Protein AF-A0A4U9HAR1-F1 (afdb_monomer)

Mean predicted aligned error: 3.0 Å

Sequence (77 aa):
MLPALFFVFMEKWHQGALPYEYQDGILNAPAVHAMFEADDPIAVYAQDSALFGELTQRADFAALLREKIAAVHALIN

Foldseek 3Di:
DVLLVVLVVLVCVLVVNDPDHDDDPPDPNVVSNVLVVDPCSLLVSLCPCVVQPCSSVPPVSSVVSVVVNVVVVVVVD

pLDDT: mean 93.62, std 4.84, range [65.0, 98.0]

Solvent-accessible surface area (backbone atoms only — not comparable to full-atom values): 4610 Å² total; per-residue (Å²): 102,67,70,24,49,51,50,55,51,50,49,37,49,68,70,65,68,50,99,60,86,87,85,57,99,80,63,61,60,71,59,54,48,53,37,67,71,41,99,52,34,66,63,54,58,47,53,37,46,91,84,47,46,76,52,43,78,38,78,65,47,49,56,51,44,51,56,38,31,54,55,44,54,64,69,77,102

Secondary structure (DSSP, 8-state):
-HHHHHHHHHHHHHTT--SS----SS--HHHHHHHHHSS-HHHHHHT-HHHHGGGGG-HHHHHHHHHHHHHHHHH--

Structure (mmCIF, N/CA/C/O backbone):
data_AF-A0A4U9HAR1-F1
#
_entry.id   AF-A0A4U9HAR1-F1
#
loop_
_atom_site.group_PDB
_atom_site.id
_atom_site.type_symbol
_atom_site.label_atom_id
_atom_site.label_alt_id
_atom_site.label_comp_id
_atom_site.label_asym_id
_atom_site.label_entity_id
_atom_site.label_seq_id
_atom_site.pdbx_PDB_ins_code
_atom_site.Cartn_x
_atom_site.Cartn_y
_atom_site.Cartn_z
_atom_site.occupancy
_atom_site.B_iso_or_equiv
_atom_site.auth_seq_id
_atom_site.auth_comp_id
_atom_site.auth_asym_id
_atom_site.auth_atom_id
_atom_site.pdbx_PDB_model_num
ATOM 1 N N . MET A 1 1 ? -9.657 4.567 -4.188 1.00 89.00 1 MET A N 1
ATOM 2 C CA . MET A 1 1 ? -8.832 4.271 -5.381 1.00 89.00 1 MET A CA 1
ATOM 3 C C . MET A 1 1 ? -7.383 4.696 -5.200 1.00 89.00 1 MET A C 1
ATOM 5 O O . MET A 1 1 ? -6.539 3.821 -5.260 1.00 89.00 1 MET A O 1
ATOM 9 N N . LEU A 1 2 ? -7.076 5.971 -4.924 1.00 94.12 2 LEU A N 1
ATOM 10 C CA . LEU A 1 2 ? -5.683 6.426 -4.761 1.00 94.12 2 LEU A CA 1
ATOM 11 C C . LEU A 1 2 ? -4.873 5.661 -3.683 1.00 94.12 2 LEU A C 1
ATOM 13 O O . LEU A 1 2 ? -3.781 5.214 -4.018 1.00 94.12 2 LEU A O 1
ATOM 17 N N . PRO A 1 3 ? -5.392 5.400 -2.462 1.00 95.31 3 PRO A N 1
ATOM 18 C CA . PRO A 1 3 ? -4.652 4.615 -1.463 1.00 95.31 3 PRO A CA 1
ATOM 19 C C . PRO A 1 3 ? -4.309 3.193 -1.924 1.00 9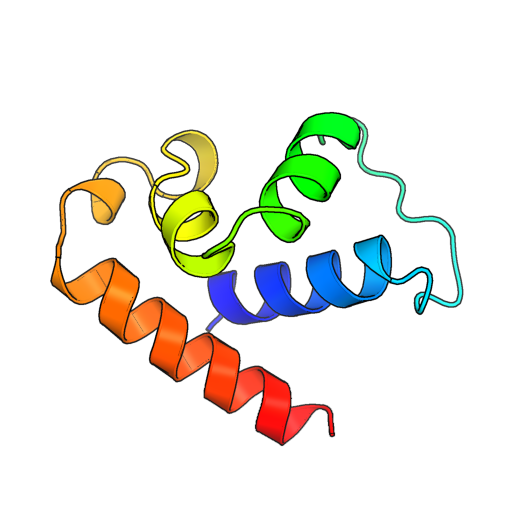5.31 3 PRO A C 1
ATOM 21 O O . PRO A 1 3 ? -3.223 2.690 -1.673 1.00 95.31 3 PRO A O 1
ATOM 24 N N . ALA A 1 4 ? -5.224 2.557 -2.658 1.00 97.25 4 ALA A N 1
ATOM 25 C CA . ALA A 1 4 ? -5.000 1.224 -3.206 1.00 97.25 4 ALA A CA 1
ATOM 26 C C . ALA A 1 4 ? -3.917 1.223 -4.297 1.00 97.25 4 ALA A C 1
ATOM 28 O O . ALA A 1 4 ? -3.068 0.340 -4.317 1.00 97.25 4 ALA A O 1
ATOM 29 N N . LEU A 1 5 ? -3.915 2.230 -5.177 1.00 96.62 5 LEU A N 1
ATOM 30 C CA . LEU A 1 5 ? -2.857 2.401 -6.178 1.00 96.62 5 LEU A CA 1
ATOM 31 C C . LEU A 1 5 ? -1.495 2.617 -5.522 1.00 96.62 5 LEU A C 1
ATOM 33 O O . LEU A 1 5 ? -0.518 2.007 -5.947 1.00 96.62 5 LEU A O 1
ATOM 37 N N . PHE A 1 6 ? -1.440 3.449 -4.481 1.00 95.06 6 PHE A N 1
ATOM 38 C CA . PHE A 1 6 ? -0.208 3.687 -3.737 1.00 95.06 6 PHE A CA 1
ATOM 39 C C . PHE A 1 6 ? 0.306 2.407 -3.070 1.00 95.06 6 PHE A C 1
ATOM 41 O O . PHE A 1 6 ? 1.483 2.091 -3.208 1.00 95.06 6 PHE A O 1
ATOM 48 N N . PHE A 1 7 ? -0.576 1.630 -2.435 1.00 96.88 7 PHE A N 1
ATOM 49 C CA . PHE A 1 7 ? -0.222 0.332 -1.858 1.00 96.88 7 PHE A CA 1
ATOM 50 C C . PHE A 1 7 ? 0.401 -0.610 -2.896 1.00 96.88 7 PHE A C 1
ATOM 52 O O . PHE A 1 7 ? 1.506 -1.098 -2.689 1.00 96.88 7 PHE A O 1
ATOM 59 N N . VAL A 1 8 ? -0.254 -0.819 -4.044 1.00 96.50 8 VAL A N 1
ATOM 60 C CA . VAL A 1 8 ? 0.257 -1.726 -5.093 1.00 96.50 8 VAL A CA 1
ATOM 61 C C . VAL A 1 8 ? 1.544 -1.195 -5.730 1.00 96.50 8 VAL A C 1
ATOM 63 O O . VAL A 1 8 ? 2.430 -1.959 -6.109 1.00 96.50 8 VAL A O 1
ATOM 66 N N . PHE A 1 9 ? 1.693 0.123 -5.839 1.00 95.06 9 PHE A N 1
ATOM 67 C CA . PHE A 1 9 ? 2.938 0.727 -6.301 1.00 95.06 9 PHE A CA 1
ATOM 68 C C . PHE A 1 9 ? 4.097 0.464 -5.325 1.00 95.06 9 PHE A C 1
ATOM 70 O O . PHE A 1 9 ? 5.173 0.044 -5.753 1.00 95.06 9 PHE A O 1
ATOM 77 N N . MET A 1 10 ? 3.866 0.642 -4.021 1.00 95.56 10 MET A N 1
ATOM 78 C CA . MET A 1 10 ? 4.851 0.339 -2.979 1.00 95.56 10 MET A CA 1
ATOM 79 C C . MET A 1 10 ? 5.151 -1.160 -2.875 1.00 95.56 10 MET A C 1
ATOM 81 O O . MET A 1 10 ? 6.293 -1.525 -2.622 1.00 95.56 10 MET A O 1
ATOM 85 N N . GLU A 1 11 ? 4.177 -2.029 -3.147 1.00 96.12 11 GLU A N 1
ATOM 86 C CA . GLU A 1 11 ? 4.379 -3.480 -3.237 1.00 96.12 11 GLU A CA 1
ATOM 87 C C . GLU A 1 11 ? 5.356 -3.830 -4.368 1.00 96.12 11 GLU A C 1
ATOM 89 O O . GLU A 1 11 ? 6.328 -4.554 -4.157 1.00 96.12 11 GLU A O 1
ATOM 94 N N . LYS A 1 12 ? 5.161 -3.257 -5.564 1.00 95.25 12 LYS A N 1
ATOM 95 C CA . LYS A 1 12 ? 6.087 -3.445 -6.694 1.00 95.25 12 LYS A CA 1
ATOM 96 C C . LYS A 1 12 ? 7.481 -2.909 -6.393 1.00 95.25 12 LYS A C 1
ATOM 98 O O . LYS A 1 12 ? 8.472 -3.516 -6.795 1.00 95.25 12 LYS A O 1
ATOM 103 N N . TRP A 1 13 ? 7.566 -1.780 -5.696 1.00 95.38 13 TRP A N 1
ATOM 104 C 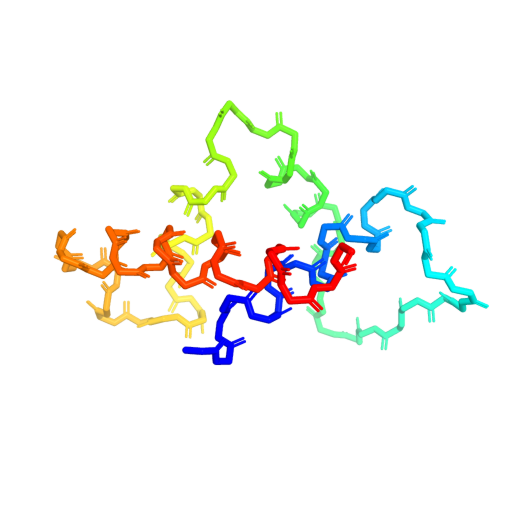CA . TRP A 1 13 ? 8.840 -1.243 -5.233 1.00 95.38 13 TRP A CA 1
ATOM 105 C C . TRP A 1 13 ? 9.526 -2.177 -4.231 1.00 95.38 13 TRP A C 1
ATOM 107 O O . TRP A 1 13 ? 10.691 -2.514 -4.431 1.00 95.38 13 TRP A O 1
ATOM 117 N N . HIS A 1 14 ? 8.797 -2.667 -3.225 1.00 95.19 14 HIS A N 1
ATOM 118 C CA . HIS A 1 14 ? 9.288 -3.641 -2.248 1.00 95.19 14 HIS A CA 1
ATOM 119 C C . HIS A 1 14 ? 9.826 -4.912 -2.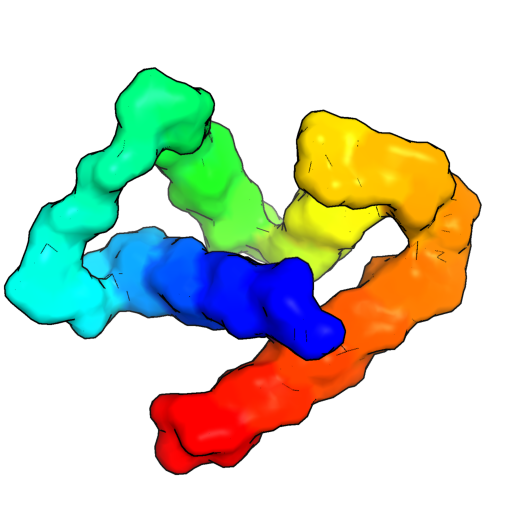924 1.00 95.19 14 HIS A C 1
ATOM 121 O O . HIS A 1 14 ? 10.878 -5.416 -2.542 1.00 95.19 14 HIS A O 1
ATOM 127 N N . GLN A 1 15 ? 9.154 -5.386 -3.976 1.00 94.88 15 GLN A N 1
ATOM 128 C CA . GLN A 1 15 ? 9.559 -6.552 -4.771 1.00 94.88 15 GLN A CA 1
ATOM 129 C C . GLN A 1 15 ? 10.738 -6.286 -5.728 1.00 94.88 15 GLN A C 1
ATOM 131 O O . GLN A 1 15 ? 11.176 -7.200 -6.425 1.00 94.88 15 GLN A O 1
ATOM 136 N N . GLY A 1 16 ? 11.240 -5.050 -5.816 1.00 94.44 16 GLY A N 1
ATOM 137 C CA . GLY A 1 16 ? 12.291 -4.675 -6.766 1.00 94.44 16 GLY A CA 1
ATOM 138 C C . GLY A 1 16 ? 11.837 -4.697 -8.231 1.00 94.44 16 GLY A C 1
ATOM 139 O O . GLY A 1 16 ? 12.665 -4.795 -9.131 1.00 94.44 16 GLY A O 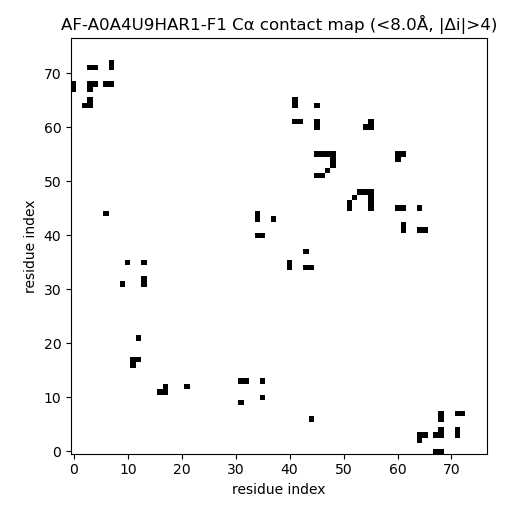1
ATOM 140 N N . ALA A 1 17 ? 10.529 -4.616 -8.486 1.00 94.00 17 ALA A N 1
ATOM 141 C CA . ALA A 1 17 ? 9.942 -4.708 -9.823 1.00 94.00 17 ALA A CA 1
ATOM 142 C C . ALA A 1 17 ? 9.853 -3.355 -10.555 1.00 94.00 17 ALA A C 1
ATOM 144 O O . ALA A 1 17 ? 9.384 -3.297 -11.695 1.00 94.00 17 ALA A O 1
ATOM 145 N N . LEU A 1 18 ? 10.267 -2.254 -9.918 1.00 92.38 18 LEU A N 1
ATOM 146 C CA . LEU A 1 18 ? 10.315 -0.949 -10.575 1.00 92.38 18 LEU A CA 1
ATOM 147 C C . LEU A 1 18 ? 11.550 -0.843 -11.486 1.00 92.38 18 LEU A C 1
ATOM 149 O O . LEU A 1 18 ? 12.648 -1.206 -11.071 1.00 92.38 18 LEU A O 1
ATOM 153 N N . PRO A 1 19 ? 11.418 -0.280 -12.702 1.00 91.94 19 PRO A N 1
ATOM 154 C CA . PRO A 1 19 ? 12.545 -0.097 -13.619 1.00 91.94 19 PRO A CA 1
ATOM 155 C C . PRO A 1 19 ? 13.453 1.088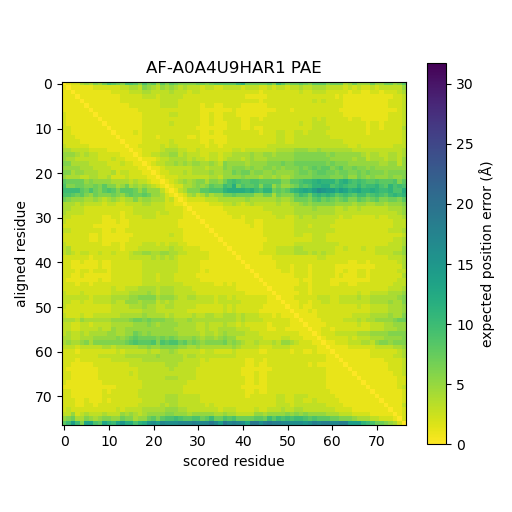 -13.237 1.00 91.94 19 PRO A C 1
ATOM 157 O O . PRO A 1 19 ? 14.324 1.476 -14.012 1.00 91.94 19 PRO A O 1
ATOM 160 N N . TYR A 1 20 ? 13.223 1.696 -12.074 1.00 90.50 20 TYR A N 1
ATOM 161 C CA . TYR A 1 20 ? 13.954 2.839 -11.545 1.00 90.50 20 TYR A CA 1
ATOM 162 C C . TYR A 1 20 ? 13.976 2.794 -10.015 1.00 90.50 20 TYR A C 1
ATOM 164 O O . TYR A 1 20 ? 13.141 2.147 -9.380 1.00 90.50 20 TYR A O 1
ATOM 172 N N . GLU A 1 21 ? 14.917 3.525 -9.424 1.00 86.50 21 GLU A N 1
ATOM 173 C CA . GLU A 1 21 ? 14.982 3.718 -7.979 1.00 86.50 21 GLU A CA 1
ATOM 174 C C . GLU A 1 21 ? 13.872 4.674 -7.525 1.00 86.50 21 GLU A C 1
ATOM 176 O O . GLU A 1 21 ? 13.751 5.794 -8.027 1.00 86.50 21 GLU A O 1
ATOM 181 N N . TYR A 1 22 ? 13.040 4.232 -6.582 1.00 89.31 22 TYR A N 1
ATOM 182 C CA . TYR A 1 22 ? 12.049 5.101 -5.960 1.00 89.31 22 TYR A CA 1
ATOM 183 C C . TYR A 1 22 ? 12.738 6.005 -4.934 1.00 89.31 22 TYR A C 1
ATOM 185 O O . TYR A 1 22 ? 13.281 5.520 -3.944 1.00 89.31 22 TYR A O 1
ATOM 193 N N . GLN A 1 23 ? 12.722 7.314 -5.183 1.00 85.12 23 GLN A N 1
ATOM 194 C CA . GLN A 1 23 ? 13.317 8.316 -4.304 1.00 85.12 23 GLN A CA 1
ATOM 195 C C . GLN A 1 23 ? 12.219 9.187 -3.707 1.00 85.12 23 GLN A C 1
ATOM 197 O O . GLN A 1 23 ? 11.635 10.035 -4.382 1.00 85.12 23 GLN A O 1
ATOM 202 N N . ASP A 1 24 ? 11.961 8.980 -2.424 1.00 86.06 24 ASP A N 1
ATOM 203 C CA . ASP A 1 24 ? 11.025 9.769 -1.640 1.00 86.06 24 ASP A CA 1
ATOM 204 C C . ASP A 1 24 ? 11.744 10.232 -0.372 1.00 86.06 24 ASP A C 1
ATOM 206 O O . ASP A 1 24 ? 12.103 9.431 0.488 1.00 86.06 24 ASP A O 1
ATOM 210 N N . GLY A 1 25 ? 12.016 11.538 -0.295 1.00 82.12 25 GLY A N 1
ATOM 211 C CA . GLY A 1 25 ? 12.842 12.127 0.762 1.00 82.12 25 GLY A CA 1
ATOM 212 C C . GLY A 1 25 ? 12.201 12.129 2.152 1.00 82.12 25 GLY A C 1
ATOM 213 O O . GLY A 1 25 ? 12.869 12.501 3.114 1.00 82.12 25 GLY A O 1
ATOM 214 N N . ILE A 1 26 ? 10.925 11.752 2.268 1.00 86.44 26 ILE A N 1
ATOM 215 C CA . ILE A 1 26 ? 10.187 11.699 3.540 1.00 86.44 26 ILE A CA 1
ATOM 216 C C . ILE A 1 26 ? 9.815 10.251 3.897 1.00 86.44 26 ILE A C 1
ATOM 218 O O . ILE A 1 26 ? 9.561 9.949 5.065 1.00 86.44 26 ILE A O 1
ATOM 222 N N . LEU A 1 27 ? 9.818 9.337 2.924 1.00 87.19 27 LEU A N 1
ATOM 223 C CA . LEU A 1 27 ? 9.468 7.940 3.145 1.00 87.19 27 LEU A CA 1
ATOM 224 C C . LEU A 1 27 ? 10.441 7.250 4.103 1.00 87.19 27 LEU A C 1
ATOM 226 O O . LEU A 1 27 ? 11.650 7.183 3.877 1.00 87.19 27 LEU A O 1
ATOM 230 N N . ASN A 1 28 ? 9.892 6.618 5.135 1.00 90.25 28 ASN A N 1
ATOM 231 C CA . ASN A 1 28 ? 10.641 5.666 5.938 1.00 90.25 28 ASN A CA 1
ATOM 232 C C . ASN A 1 28 ? 10.696 4.315 5.207 1.00 90.25 28 ASN A C 1
ATOM 234 O O . ASN A 1 28 ? 9.866 3.437 5.440 1.00 90.25 28 ASN A O 1
ATOM 238 N N . ALA A 1 29 ?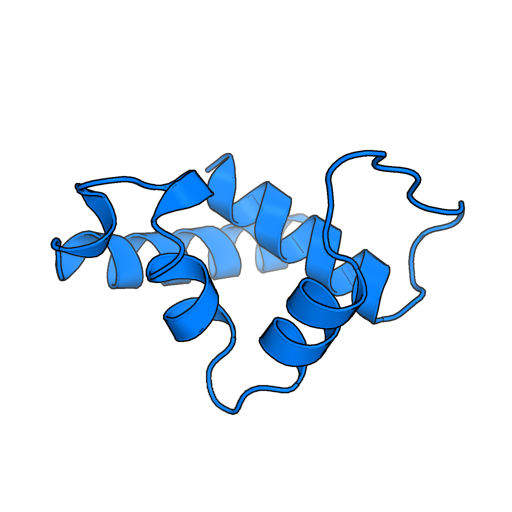 11.671 4.164 4.308 1.00 91.00 29 ALA A N 1
ATOM 239 C CA . ALA A 1 29 ? 11.836 2.958 3.499 1.00 91.00 29 ALA A CA 1
ATOM 240 C C . ALA A 1 29 ? 11.864 1.657 4.333 1.00 91.00 29 ALA A C 1
ATOM 242 O O . ALA A 1 29 ? 11.072 0.762 4.030 1.00 91.00 29 ALA A O 1
ATOM 243 N N . PRO A 1 30 ? 12.667 1.542 5.415 1.00 92.81 30 PRO A N 1
ATOM 244 C CA . PRO A 1 30 ? 12.633 0.365 6.285 1.00 92.81 30 PRO A CA 1
ATOM 245 C C . PRO A 1 30 ? 11.241 0.033 6.835 1.00 92.81 30 PRO A C 1
ATOM 247 O O . PRO A 1 30 ? 10.859 -1.133 6.853 1.00 92.81 30 PRO A O 1
ATOM 250 N N . ALA A 1 31 ? 10.464 1.040 7.247 1.00 92.88 31 ALA A N 1
ATOM 251 C CA . ALA A 1 31 ? 9.114 0.819 7.767 1.00 92.88 31 ALA A CA 1
ATOM 252 C C . ALA A 1 31 ? 8.153 0.292 6.692 1.00 92.88 31 ALA A C 1
ATOM 254 O O . ALA A 1 31 ? 7.340 -0.583 6.977 1.00 92.88 31 ALA A O 1
ATOM 255 N N . VAL A 1 32 ? 8.266 0.778 5.453 1.00 94.00 32 VAL A N 1
ATOM 256 C CA . VAL A 1 32 ? 7.445 0.288 4.336 1.00 94.00 32 VAL A CA 1
ATOM 257 C C . VAL A 1 32 ? 7.814 -1.149 3.973 1.00 94.00 32 VAL A C 1
ATOM 259 O O . VAL A 1 32 ? 6.918 -1.964 3.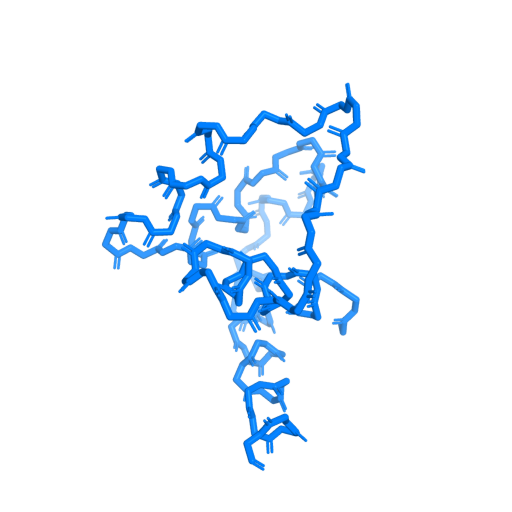771 1.00 94.00 32 VAL A O 1
ATOM 262 N N . HIS A 1 33 ? 9.104 -1.502 3.941 1.00 95.62 33 HIS A N 1
ATOM 263 C CA . HIS A 1 33 ? 9.496 -2.897 3.724 1.00 95.62 33 HIS A CA 1
ATOM 264 C C . HIS A 1 33 ? 8.973 -3.808 4.844 1.00 95.62 33 HIS A C 1
ATOM 266 O O . HIS A 1 33 ? 8.353 -4.822 4.539 1.00 95.62 33 HIS A O 1
ATOM 272 N N . ALA A 1 34 ? 9.112 -3.404 6.110 1.00 96.50 34 ALA A N 1
ATOM 273 C CA . ALA A 1 34 ? 8.575 -4.156 7.246 1.00 96.50 34 ALA A CA 1
ATOM 274 C C . ALA A 1 34 ? 7.040 -4.299 7.198 1.00 96.50 34 ALA A C 1
ATOM 276 O O . ALA A 1 34 ? 6.506 -5.337 7.581 1.00 96.50 34 ALA A O 1
ATOM 277 N N . MET A 1 35 ? 6.317 -3.287 6.699 1.00 96.75 35 MET A N 1
ATOM 278 C CA . MET A 1 35 ? 4.868 -3.367 6.477 1.00 96.75 35 MET A CA 1
ATOM 279 C C . MET A 1 35 ? 4.509 -4.487 5.491 1.00 96.75 35 MET A C 1
ATOM 281 O O . MET A 1 35 ? 3.555 -5.218 5.742 1.00 96.75 35 MET A O 1
ATOM 285 N N . PHE A 1 36 ? 5.254 -4.635 4.390 1.00 97.69 36 PHE A N 1
ATOM 286 C CA . PHE A 1 36 ? 5.018 -5.698 3.403 1.00 97.69 36 PHE A CA 1
ATOM 287 C C . PHE A 1 36 ? 5.476 -7.088 3.858 1.00 97.69 36 PHE A C 1
ATOM 289 O O . PHE A 1 36 ? 4.975 -8.078 3.333 1.00 97.69 36 PHE A O 1
ATOM 296 N N . GLU A 1 37 ? 6.367 -7.172 4.846 1.00 97.44 37 GLU A N 1
ATOM 297 C CA . GLU A 1 37 ? 6.774 -8.434 5.481 1.00 97.44 37 GLU A CA 1
ATOM 298 C C . GLU A 1 37 ? 5.796 -8.917 6.568 1.00 97.44 37 GLU A C 1
ATOM 300 O O . GLU A 1 37 ? 5.928 -10.038 7.058 1.00 97.44 37 GLU A O 1
ATOM 305 N N . ALA A 1 38 ? 4.821 -8.094 6.967 1.00 97.56 38 ALA A N 1
ATOM 306 C CA . ALA A 1 38 ? 3.825 -8.467 7.966 1.00 97.56 38 ALA A CA 1
ATOM 307 C C . ALA A 1 38 ? 2.856 -9.549 7.453 1.00 97.56 38 ALA A C 1
ATOM 309 O O . ALA A 1 38 ? 2.591 -9.647 6.258 1.00 97.56 38 ALA A O 1
ATOM 310 N N . ASP A 1 39 ? 2.232 -10.293 8.375 1.00 97.44 39 ASP A N 1
ATOM 311 C CA . ASP A 1 39 ? 1.224 -11.314 8.035 1.00 97.44 39 ASP A CA 1
ATOM 312 C C . ASP A 1 39 ? 0.004 -10.730 7.298 1.00 97.44 39 ASP A C 1
ATOM 314 O O . ASP A 1 39 ? -0.629 -11.400 6.482 1.00 97.44 39 ASP A O 1
ATOM 318 N N . ASP A 1 40 ? -0.338 -9.469 7.585 1.00 96.69 40 ASP A N 1
ATOM 319 C CA . ASP A 1 40 ? -1.426 -8.745 6.924 1.00 96.69 40 ASP A CA 1
ATOM 320 C C . ASP A 1 40 ? -1.018 -7.296 6.600 1.00 96.69 40 ASP A C 1
ATOM 322 O O . ASP A 1 40 ? -1.377 -6.357 7.324 1.00 96.69 40 ASP A O 1
ATOM 326 N N . PRO A 1 41 ? -0.286 -7.083 5.492 1.00 97.25 41 PRO A N 1
ATOM 327 C CA . PRO A 1 41 ? 0.217 -5.764 5.114 1.00 97.25 41 PRO A CA 1
ATOM 328 C C . PRO A 1 41 ? -0.896 -4.736 4.896 1.00 97.25 41 PRO A C 1
ATOM 330 O O . PRO A 1 41 ? -0.720 -3.553 5.181 1.00 97.25 41 PRO A O 1
ATOM 333 N N . ILE A 1 42 ? -2.075 -5.173 4.434 1.00 96.62 42 ILE A N 1
ATOM 334 C CA . ILE A 1 42 ? -3.216 -4.276 4.210 1.00 96.62 42 ILE A CA 1
ATOM 335 C C . ILE A 1 42 ? -3.782 -3.785 5.546 1.00 96.62 42 ILE A C 1
ATOM 337 O O . ILE A 1 42 ? -4.178 -2.625 5.643 1.00 96.62 42 ILE A O 1
ATOM 341 N N . ALA A 1 43 ? -3.817 -4.631 6.582 1.00 96.00 43 ALA A N 1
ATOM 342 C CA . ALA A 1 43 ? -4.243 -4.210 7.918 1.00 96.00 43 ALA A CA 1
ATOM 343 C C . ALA A 1 43 ? -3.267 -3.216 8.560 1.00 96.00 43 ALA A C 1
ATOM 345 O O . ALA A 1 43 ? -3.713 -2.282 9.228 1.00 96.00 43 ALA A O 1
ATOM 346 N N . VAL A 1 44 ? -1.958 -3.398 8.357 1.00 96.50 44 VAL A N 1
ATOM 347 C CA . VAL A 1 44 ? -0.936 -2.449 8.831 1.00 96.50 44 VAL A CA 1
ATOM 348 C C . VAL A 1 44 ? -1.073 -1.121 8.090 1.00 96.50 44 VAL A C 1
ATOM 350 O O . VAL A 1 44 ? -1.182 -0.075 8.725 1.00 96.50 44 VAL A O 1
ATOM 353 N N . TYR A 1 45 ? -1.178 -1.164 6.760 1.00 96.44 45 TYR A N 1
ATOM 354 C CA . TYR A 1 45 ? -1.369 0.021 5.929 1.00 96.44 45 TYR A CA 1
ATOM 355 C C . TYR A 1 45 ? -2.640 0.792 6.308 1.00 96.44 45 TYR A C 1
ATOM 357 O O . TYR A 1 45 ? -2.588 1.997 6.523 1.00 96.44 45 TYR A O 1
ATOM 365 N N . ALA A 1 46 ? -3.777 0.109 6.478 1.00 96.38 46 ALA A N 1
ATOM 366 C CA . ALA A 1 46 ? -5.052 0.732 6.846 1.00 96.38 46 ALA A CA 1
ATOM 367 C C . ALA A 1 46 ? -5.026 1.465 8.202 1.00 96.38 46 ALA A C 1
ATO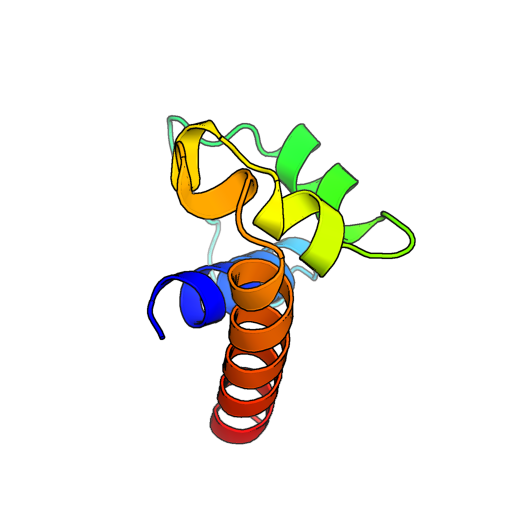M 369 O O . ALA A 1 46 ? -5.895 2.301 8.449 1.00 96.38 46 ALA A O 1
ATOM 370 N N . GLN A 1 47 ? -4.061 1.148 9.070 1.00 95.69 47 GLN A N 1
ATOM 371 C CA . GLN A 1 47 ? -3.875 1.769 10.382 1.00 95.69 47 GLN A CA 1
ATOM 372 C C . GLN A 1 47 ? -2.850 2.908 10.385 1.00 95.69 47 GLN A C 1
ATOM 374 O O . GLN A 1 47 ? -2.633 3.518 11.433 1.00 95.69 47 GLN A O 1
ATOM 379 N N . ASP A 1 48 ? -2.250 3.238 9.239 1.00 93.75 48 ASP A N 1
ATOM 380 C CA . ASP A 1 48 ? -1.337 4.370 9.131 1.00 93.75 48 ASP A CA 1
ATOM 381 C C . ASP A 1 48 ? -2.095 5.693 9.335 1.00 93.75 48 ASP A C 1
ATOM 383 O O . ASP A 1 48 ? -2.777 6.219 8.449 1.00 93.75 48 ASP A O 1
ATOM 387 N N . SER A 1 49 ? -1.979 6.241 10.543 1.00 92.69 49 SER A N 1
ATOM 388 C CA . SER A 1 49 ? -2.639 7.484 10.931 1.00 92.69 49 SER A CA 1
ATOM 389 C C . SER A 1 49 ? -2.024 8.716 10.271 1.00 92.69 49 SER A C 1
ATOM 391 O O . SER A 1 49 ? -2.727 9.716 10.126 1.00 92.69 49 SER A O 1
ATOM 393 N N . ALA A 1 50 ? -0.768 8.655 9.819 1.00 89.81 50 ALA A N 1
ATOM 394 C CA . ALA A 1 50 ? -0.148 9.744 9.072 1.00 89.81 50 ALA A CA 1
ATOM 395 C C . ALA A 1 50 ? -0.754 9.862 7.666 1.00 89.81 50 ALA A C 1
ATOM 397 O O . ALA A 1 50 ? -0.921 10.972 7.162 1.00 89.81 50 ALA A O 1
ATOM 398 N N . LEU A 1 51 ? -1.137 8.735 7.059 1.00 90.75 51 LEU A N 1
ATOM 399 C CA . LEU A 1 51 ? -1.785 8.703 5.746 1.00 90.75 51 LEU A CA 1
ATOM 400 C C . LEU A 1 51 ? -3.303 8.900 5.809 1.00 90.75 51 LEU A C 1
ATOM 402 O O . LEU A 1 51 ? -3.879 9.526 4.917 1.00 90.75 51 LEU A O 1
ATOM 406 N N . PHE A 1 52 ? -3.963 8.353 6.832 1.00 94.56 52 PHE A N 1
ATOM 407 C CA . PHE A 1 52 ? -5.424 8.211 6.841 1.00 94.56 52 PHE A CA 1
ATOM 408 C C . PHE A 1 52 ? -6.141 8.942 7.975 1.00 94.56 52 PHE A C 1
ATOM 410 O O . PHE A 1 52 ? -7.369 9.062 7.934 1.00 94.56 52 PHE A O 1
ATOM 417 N N . GLY A 1 53 ? -5.416 9.456 8.971 1.00 94.69 53 GLY A N 1
ATOM 418 C CA . GLY A 1 53 ? -5.999 10.169 10.105 1.00 94.69 53 GLY A CA 1
ATOM 419 C C . GLY A 1 53 ? -7.116 9.368 10.783 1.00 94.69 53 GLY A C 1
ATOM 420 O O . GLY A 1 53 ? -6.948 8.198 11.131 1.00 94.69 53 GLY A O 1
ATOM 421 N N . GLU A 1 54 ? -8.285 9.986 10.944 1.00 94.62 54 GLU A N 1
ATOM 422 C CA . GLU A 1 54 ? -9.441 9.385 11.627 1.00 94.62 54 GLU A CA 1
ATOM 423 C C . GLU A 1 54 ? -10.070 8.199 10.877 1.00 94.62 54 GLU A C 1
ATOM 425 O O . GLU A 1 54 ? -10.790 7.403 11.480 1.00 94.62 54 GLU A O 1
ATOM 430 N N . LEU A 1 55 ? -9.782 8.022 9.580 1.00 93.75 55 LEU A N 1
ATOM 431 C CA . LEU A 1 55 ? -10.293 6.878 8.813 1.00 93.75 55 LEU A CA 1
ATOM 432 C C . LEU A 1 55 ? -9.781 5.541 9.361 1.00 93.75 55 LEU A C 1
ATOM 434 O O . LEU A 1 55 ? -10.465 4.531 9.221 1.00 93.75 55 LEU A O 1
ATOM 438 N N . THR A 1 56 ? -8.632 5.543 10.042 1.00 94.50 56 THR A N 1
ATOM 439 C CA . THR A 1 56 ? -8.077 4.366 10.734 1.00 94.50 56 THR A CA 1
ATOM 440 C C . THR A 1 56 ? -9.029 3.781 11.783 1.00 94.50 56 THR A C 1
ATOM 442 O O . THR A 1 56 ? -8.972 2.591 12.072 1.00 94.50 56 THR A O 1
ATOM 445 N N . GLN A 1 57 ? -9.941 4.592 12.332 1.00 92.56 57 GLN A N 1
ATOM 446 C CA . GLN A 1 57 ? -10.908 4.174 13.355 1.00 92.56 57 GLN A CA 1
ATOM 447 C C . GLN A 1 57 ? -12.184 3.566 12.765 1.00 92.56 57 GLN A C 1
ATOM 449 O O . GLN A 1 57 ? -13.086 3.146 13.492 1.00 92.56 57 GLN A O 1
ATOM 454 N N . ARG A 1 58 ? -12.294 3.527 11.436 1.00 93.50 58 ARG A N 1
ATOM 455 C CA . ARG A 1 58 ? -13.479 3.043 10.744 1.00 93.50 58 ARG A CA 1
ATOM 456 C C . ARG A 1 58 ? -13.285 1.611 10.259 1.00 93.50 58 ARG A C 1
ATOM 458 O O . ARG A 1 58 ? -12.500 1.349 9.354 1.00 93.50 58 ARG A O 1
ATOM 465 N N . ALA A 1 59 ? -14.072 0.682 10.799 1.00 85.88 59 ALA A N 1
ATOM 466 C CA . ALA A 1 59 ? -14.004 -0.728 10.406 1.00 85.88 59 ALA A CA 1
ATOM 467 C C . ALA A 1 59 ? -14.313 -0.962 8.910 1.00 85.88 59 ALA A C 1
ATOM 469 O O . ALA A 1 59 ? -13.755 -1.869 8.293 1.00 85.88 59 ALA A O 1
ATOM 470 N N . ASP A 1 60 ? -15.167 -0.128 8.308 1.00 94.44 60 ASP A N 1
ATOM 471 C CA . ASP A 1 60 ? -15.505 -0.214 6.884 1.00 94.44 60 ASP A CA 1
ATOM 472 C C . ASP A 1 60 ? -14.370 0.264 5.964 1.00 94.44 60 ASP A C 1
ATOM 474 O O . ASP A 1 60 ? -14.298 -0.155 4.807 1.00 94.44 60 ASP A O 1
ATOM 478 N N . PHE A 1 61 ? -13.439 1.076 6.474 1.00 95.25 61 PHE A N 1
ATOM 479 C CA . PHE A 1 61 ? -12.316 1.588 5.697 1.00 95.25 61 PHE A CA 1
ATOM 480 C C . PHE A 1 61 ? -11.350 0.476 5.284 1.00 95.25 61 PHE A C 1
ATOM 482 O O . PHE A 1 61 ? -11.029 0.361 4.102 1.00 95.25 61 PHE A O 1
ATOM 489 N N . ALA A 1 62 ? -10.939 -0.385 6.219 1.00 94.12 62 ALA A N 1
ATOM 490 C CA . ALA A 1 62 ? -10.033 -1.494 5.914 1.00 94.12 62 ALA A CA 1
ATOM 491 C C . ALA A 1 62 ? -10.650 -2.480 4.906 1.00 94.12 62 ALA A C 1
ATOM 493 O O . ALA A 1 62 ? -9.970 -2.941 3.987 1.00 94.12 62 ALA A O 1
ATOM 494 N N . ALA A 1 63 ? -11.952 -2.762 5.031 1.00 95.44 63 ALA A N 1
ATOM 495 C CA . ALA A 1 63 ? -12.672 -3.622 4.093 1.00 95.44 63 ALA A CA 1
ATOM 496 C C . ALA A 1 63 ? -12.719 -3.012 2.682 1.00 95.44 63 ALA A C 1
ATOM 498 O O . ALA A 1 63 ? -12.373 -3.679 1.704 1.00 95.44 63 ALA A O 1
ATOM 499 N N . LEU A 1 64 ? -13.065 -1.725 2.577 1.00 97.19 64 LEU A N 1
ATOM 500 C CA . LEU A 1 64 ? -13.067 -1.002 1.307 1.00 97.19 64 LEU A CA 1
ATOM 501 C C . LEU A 1 64 ? -11.662 -0.932 0.691 1.00 97.19 64 LEU A C 1
ATOM 503 O O . LEU A 1 64 ? -11.509 -1.049 -0.524 1.00 97.19 64 LEU A O 1
ATOM 507 N N . LEU A 1 65 ? -10.628 -0.749 1.513 1.00 97.12 65 LEU A N 1
ATOM 508 C CA . LEU A 1 65 ? -9.244 -0.686 1.056 1.00 97.12 65 LEU A CA 1
ATOM 509 C C . LEU A 1 65 ? -8.805 -2.015 0.435 1.00 97.12 65 LEU A C 1
ATOM 511 O O . LEU A 1 65 ? -8.260 -2.001 -0.667 1.00 97.12 65 LEU A O 1
ATOM 515 N N . ARG A 1 66 ? -9.129 -3.150 1.070 1.00 97.25 66 ARG A N 1
ATOM 516 C CA . ARG A 1 66 ? -8.894 -4.492 0.505 1.00 97.25 66 ARG A CA 1
ATOM 517 C C . ARG A 1 66 ? -9.584 -4.676 -0.839 1.00 97.25 66 ARG A C 1
ATOM 519 O O . ARG A 1 66 ? -8.945 -5.109 -1.793 1.00 97.25 66 ARG A O 1
ATOM 526 N N . GLU A 1 67 ? -10.861 -4.305 -0.934 1.00 98.00 67 GLU A N 1
ATOM 527 C CA . GLU A 1 67 ? -11.619 -4.395 -2.186 1.00 98.00 67 GLU A CA 1
ATOM 528 C C . GLU A 1 67 ? -10.944 -3.583 -3.300 1.00 98.00 67 GLU A C 1
ATOM 530 O O . GLU A 1 67 ? -10.771 -4.063 -4.421 1.00 98.00 67 GLU A O 1
ATOM 535 N N . LYS A 1 68 ? -10.519 -2.350 -2.999 1.00 98.00 68 LYS A N 1
ATOM 536 C CA . LYS A 1 68 ? -9.884 -1.493 -4.004 1.00 98.00 68 LYS A CA 1
ATOM 537 C C . LYS A 1 68 ? -8.470 -1.944 -4.357 1.00 98.00 68 LYS A C 1
ATOM 539 O O . LYS A 1 68 ? -8.099 -1.782 -5.513 1.00 98.00 68 LYS A O 1
ATOM 544 N N . ILE A 1 69 ? -7.707 -2.515 -3.425 1.00 97.88 69 ILE A N 1
ATOM 545 C CA . ILE A 1 69 ? -6.394 -3.116 -3.716 1.00 97.88 69 ILE A CA 1
ATOM 546 C C . ILE A 1 69 ? -6.564 -4.298 -4.669 1.00 97.88 69 ILE A C 1
ATOM 548 O O . ILE A 1 69 ? -5.923 -4.313 -5.715 1.00 97.88 69 ILE A O 1
ATOM 552 N N . ALA A 1 70 ? -7.506 -5.204 -4.394 1.00 97.56 70 ALA A N 1
ATOM 553 C CA . ALA A 1 70 ? -7.803 -6.322 -5.288 1.00 97.56 70 ALA A CA 1
ATOM 554 C C . ALA A 1 70 ? -8.221 -5.850 -6.694 1.00 97.56 70 ALA A C 1
ATOM 556 O O . ALA A 1 70 ? -7.776 -6.404 -7.699 1.00 97.56 70 ALA A O 1
ATOM 557 N N . ALA A 1 71 ? -9.027 -4.786 -6.784 1.00 97.50 71 ALA A N 1
ATOM 558 C CA . ALA A 1 71 ? -9.399 -4.190 -8.067 1.00 97.50 71 ALA A CA 1
ATOM 559 C C . ALA A 1 71 ? -8.191 -3.604 -8.824 1.00 97.50 71 ALA A C 1
ATOM 561 O O . ALA A 1 71 ? -8.127 -3.697 -10.047 1.00 97.50 71 ALA A O 1
ATOM 562 N N . VAL A 1 72 ? -7.230 -3.008 -8.112 1.00 96.88 72 VAL A N 1
ATOM 563 C CA . VAL A 1 72 ? -5.990 -2.493 -8.706 1.00 96.88 72 VAL A CA 1
ATOM 564 C C . VAL A 1 72 ? -5.085 -3.639 -9.157 1.00 96.88 72 VAL A C 1
ATOM 566 O O . VAL A 1 72 ? -4.572 -3.582 -10.268 1.00 96.88 72 VAL A O 1
ATOM 569 N N . HIS A 1 73 ? -4.934 -4.704 -8.368 1.00 95.44 73 HIS A N 1
ATOM 570 C CA . HIS A 1 73 ? -4.207 -5.903 -8.798 1.00 95.44 73 HIS A CA 1
ATOM 571 C C . HIS A 1 73 ? -4.782 -6.481 -10.090 1.00 95.44 73 HIS A C 1
ATOM 573 O O . HIS A 1 73 ? -4.028 -6.772 -11.011 1.00 95.44 73 HIS A O 1
ATOM 579 N N . ALA A 1 74 ? -6.109 -6.567 -10.200 1.00 95.56 74 ALA A N 1
ATOM 580 C CA . ALA A 1 74 ? -6.772 -7.043 -11.412 1.00 95.56 74 ALA A CA 1
ATOM 581 C C . ALA A 1 74 ? -6.578 -6.121 -12.631 1.00 95.56 74 ALA A C 1
ATOM 583 O O . ALA A 1 74 ? -6.643 -6.593 -13.759 1.00 95.56 74 ALA A O 1
ATOM 584 N N . LEU A 1 75 ? -6.355 -4.818 -12.422 1.00 93.19 75 LEU A N 1
ATOM 585 C CA . LEU A 1 75 ? -6.146 -3.846 -13.501 1.00 93.19 75 LEU A CA 1
ATOM 586 C C . LEU A 1 75 ? -4.722 -3.886 -14.076 1.00 93.19 75 LEU A C 1
ATOM 588 O O . LEU A 1 75 ? -4.526 -3.510 -15.229 1.00 93.19 75 LEU A O 1
ATOM 592 N N . ILE A 1 76 ? -3.733 -4.260 -13.260 1.00 86.38 76 ILE A N 1
ATOM 593 C CA . ILE A 1 76 ? -2.304 -4.183 -13.609 1.00 86.38 76 ILE A CA 1
ATOM 594 C C . ILE A 1 76 ? -1.688 -5.586 -13.820 1.00 86.38 76 ILE A C 1
ATOM 596 O O . ILE A 1 76 ? -0.466 -5.694 -13.944 1.00 86.38 76 ILE A O 1
ATOM 600 N N . ASN A 1 77 ? -2.522 -6.634 -13.853 1.00 65.00 77 ASN A N 1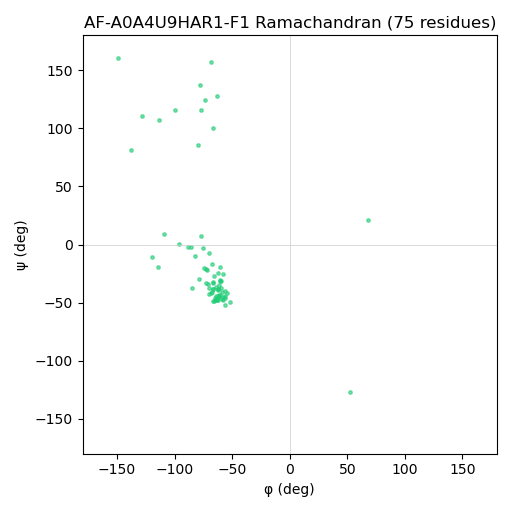
ATOM 601 C CA . ASN A 1 77 ? -2.168 -8.007 -14.240 1.00 65.00 77 ASN A CA 1
ATOM 602 C C . ASN A 1 77 ? -2.423 -8.269 -15.727 1.00 65.00 77 ASN A C 1
ATOM 604 O O . ASN A 1 77 ? -3.395 -7.700 -16.273 1.00 65.00 77 ASN A O 1
#

Radius of gyration: 12.46 Å; Cα contacts (8 Å, |Δi|>4): 48; chains: 1; bounding box: 30×23×28 Å

Organism: Serratia rubidaea (NCBI:txid61652)